Protein AF-A0A815BD01-F1 (afdb_monomer_lite)

Secondary structure (DSSP, 8-state):
-HHHHHHHHHHHHHHHHHHHHTT-S-HHHHHHHHHHHHHHHHHHHHHHHHHHHHHHHHHHHH-TT--HHHHHHHHHTT-

Foldseek 3Di:
DVVVVVVVVVLVVLLVVLVVQLPDPDPVSNVVSVVVNVVSVVVVVVVVLVVLLVVLVVVCVVCVPDDPVVVVVNVVSVD

Structure (mmCIF, N/CA/C/O backbone):
data_AF-A0A815BD01-F1
#
_entry.id   AF-A0A815BD01-F1
#
loop_
_atom_site.group_PDB
_atom_site.id
_atom_site.type_symbol
_atom_site.label_atom_id
_atom_site.label_alt_id
_atom_site.label_comp_id
_atom_site.label_asym_id
_atom_site.label_entity_id
_atom_site.label_seq_id
_atom_site.pdbx_PDB_ins_code
_atom_site.Cartn_x
_atom_site.Cartn_y
_atom_site.Cartn_z
_atom_site.occupancy
_atom_site.B_iso_or_equiv
_atom_site.auth_seq_id
_atom_site.auth_comp_id
_atom_site.auth_asym_id
_atom_site.auth_atom_id
_atom_site.pdbx_PDB_model_num
ATOM 1 N N . MET A 1 1 ? -19.808 6.763 -3.693 1.00 59.25 1 MET A N 1
ATOM 2 C CA . MET A 1 1 ? -19.247 5.487 -4.195 1.00 59.25 1 MET A CA 1
ATOM 3 C C . MET A 1 1 ? -18.211 5.696 -5.303 1.00 59.25 1 MET A C 1
ATOM 5 O O . MET A 1 1 ? -17.204 4.997 -5.304 1.00 59.25 1 MET A O 1
ATOM 9 N N . ASP A 1 2 ? -18.375 6.688 -6.185 1.00 72.75 2 ASP A N 1
ATOM 10 C CA . ASP A 1 2 ? -17.478 6.882 -7.344 1.00 72.75 2 ASP A CA 1
ATOM 11 C C . ASP A 1 2 ? -16.056 7.323 -6.993 1.00 72.75 2 ASP A C 1
ATOM 13 O O . ASP A 1 2 ? -15.099 6.836 -7.584 1.00 72.75 2 ASP A O 1
ATOM 17 N N . LYS A 1 3 ? -15.883 8.166 -5.966 1.00 70.69 3 LYS A N 1
ATOM 18 C CA . LYS A 1 3 ? -14.548 8.598 -5.507 1.00 70.69 3 LYS A CA 1
ATOM 19 C C . LYS A 1 3 ? -13.687 7.428 -5.017 1.00 70.69 3 LYS A C 1
ATOM 21 O O . LYS A 1 3 ? -12.513 7.352 -5.356 1.00 70.69 3 LYS A O 1
ATOM 26 N N . LEU A 1 4 ? -14.281 6.495 -4.267 1.00 72.12 4 LEU A N 1
ATOM 27 C CA . LEU A 1 4 ? -13.584 5.306 -3.766 1.00 72.12 4 LEU A CA 1
ATOM 28 C C . LEU A 1 4 ? -13.233 4.344 -4.910 1.00 72.12 4 LEU A C 1
ATOM 30 O O . LEU A 1 4 ? -12.121 3.831 -4.976 1.00 72.12 4 LEU A O 1
ATOM 34 N N . ARG A 1 5 ? -14.157 4.157 -5.860 1.00 75.50 5 ARG A N 1
ATOM 35 C CA . ARG A 1 5 ? -13.915 3.368 -7.074 1.00 75.50 5 ARG A CA 1
ATOM 36 C C . ARG A 1 5 ? -12.774 3.957 -7.911 1.00 75.50 5 ARG A C 1
ATOM 38 O O . ARG A 1 5 ? -11.918 3.212 -8.375 1.00 75.50 5 ARG A O 1
ATOM 45 N N . ASN A 1 6 ? -12.742 5.278 -8.080 1.00 83.12 6 ASN A N 1
ATOM 46 C CA . ASN A 1 6 ? -11.680 5.968 -8.814 1.00 83.12 6 ASN A CA 1
ATOM 47 C C . ASN A 1 6 ? -10.331 5.873 -8.091 1.00 83.12 6 ASN A C 1
ATOM 49 O O . ASN A 1 6 ? -9.311 5.663 -8.740 1.00 83.12 6 ASN A O 1
ATOM 53 N N . TYR A 1 7 ? -10.329 5.938 -6.758 1.00 79.12 7 TYR A N 1
ATOM 54 C CA . TYR A 1 7 ? -9.128 5.735 -5.951 1.00 79.12 7 TYR A CA 1
ATOM 55 C C . TYR A 1 7 ? -8.530 4.332 -6.142 1.00 79.12 7 TYR A C 1
ATOM 57 O O . TYR A 1 7 ? -7.342 4.205 -6.425 1.00 79.12 7 TYR A O 1
ATOM 65 N N . PHE A 1 8 ? -9.351 3.276 -6.095 1.00 81.38 8 PHE A N 1
ATOM 66 C CA . PHE A 1 8 ? -8.868 1.912 -6.348 1.00 81.38 8 PHE A CA 1
ATOM 67 C C . PHE A 1 8 ? -8.407 1.689 -7.793 1.00 81.38 8 PHE A C 1
ATOM 69 O O . PHE A 1 8 ? -7.431 0.975 -8.011 1.00 81.38 8 PHE A O 1
ATOM 76 N N . LYS A 1 9 ? -9.050 2.331 -8.779 1.00 86.62 9 LYS A N 1
ATOM 77 C CA . LYS A 1 9 ? -8.568 2.321 -10.171 1.00 86.62 9 LYS A CA 1
ATOM 78 C C . LYS A 1 9 ? -7.179 2.952 -10.296 1.00 86.62 9 LYS A C 1
ATOM 80 O O . LYS A 1 9 ? -6.333 2.394 -10.985 1.00 86.62 9 LYS A O 1
ATOM 85 N N . LEU A 1 10 ? -6.938 4.072 -9.613 1.00 86.75 10 LEU A N 1
ATOM 86 C CA . LEU A 1 10 ? -5.637 4.743 -9.611 1.00 86.75 10 LEU A CA 1
ATOM 87 C C . LEU A 1 10 ? -4.557 3.888 -8.937 1.00 86.75 10 LEU A C 1
ATOM 89 O O . LEU A 1 10 ? -3.454 3.776 -9.462 1.00 86.75 10 LEU A O 1
ATOM 93 N N . ILE A 1 11 ? -4.876 3.253 -7.803 1.00 87.69 11 ILE A N 1
ATOM 94 C CA . ILE A 1 11 ? -3.956 2.316 -7.142 1.00 87.69 11 ILE A CA 1
ATOM 95 C C . ILE A 1 11 ? -3.583 1.185 -8.093 1.00 87.69 11 ILE A C 1
ATOM 97 O O . ILE A 1 11 ? -2.400 0.913 -8.268 1.00 87.69 11 ILE A O 1
ATOM 101 N N . LYS A 1 12 ? -4.581 0.557 -8.723 1.00 87.56 12 LYS A N 1
ATOM 102 C CA . LYS A 1 12 ? -4.359 -0.536 -9.669 1.00 87.56 12 LYS A CA 1
ATOM 103 C C . LYS A 1 12 ? -3.422 -0.110 -10.804 1.00 87.56 12 LYS A C 1
ATOM 105 O O . LYS A 1 12 ? -2.424 -0.783 -11.024 1.00 87.56 12 LYS A O 1
ATOM 110 N N . ALA A 1 13 ? -3.703 1.025 -11.445 1.00 90.12 13 ALA A N 1
ATOM 111 C CA . ALA A 1 13 ? -2.878 1.539 -12.536 1.00 90.12 13 ALA A CA 1
ATOM 112 C C . ALA A 1 13 ? -1.427 1.806 -12.097 1.00 90.12 13 ALA A C 1
ATOM 114 O O . ALA A 1 13 ? -0.496 1.432 -12.799 1.00 90.12 13 ALA A O 1
ATOM 115 N N . ASN A 1 14 ? -1.216 2.399 -10.916 1.00 88.06 14 ASN A N 1
ATOM 116 C CA . ASN A 1 14 ? 0.133 2.646 -10.398 1.00 88.06 14 ASN A CA 1
ATOM 117 C C . ASN A 1 14 ? 0.901 1.351 -10.109 1.00 88.06 14 ASN A C 1
ATOM 119 O O . ASN A 1 14 ? 2.091 1.277 -10.401 1.00 88.06 14 ASN A O 1
ATOM 123 N N . VAL A 1 15 ? 0.233 0.333 -9.557 1.00 88.25 15 VAL A N 1
ATOM 124 C CA . VAL A 1 15 ? 0.851 -0.981 -9.330 1.00 88.25 15 VAL A CA 1
ATOM 125 C C . VAL A 1 15 ? 1.231 -1.621 -10.662 1.00 88.25 15 VAL A C 1
ATOM 127 O O . VAL A 1 15 ? 2.372 -2.034 -10.813 1.00 88.25 15 VAL A O 1
ATOM 130 N N . GLU A 1 16 ? 0.321 -1.658 -11.637 1.00 90.88 16 GLU A N 1
ATOM 131 C CA . GLU A 1 16 ? 0.586 -2.236 -12.964 1.00 90.88 16 GLU A CA 1
ATOM 132 C C . GLU A 1 16 ? 1.767 -1.546 -13.665 1.00 90.88 16 GLU A C 1
ATOM 134 O O . GLU A 1 16 ? 2.655 -2.225 -14.185 1.00 90.88 16 GLU A O 1
ATOM 139 N N . THR A 1 17 ? 1.833 -0.211 -13.612 1.00 90.00 17 THR A N 1
ATOM 140 C CA . THR A 1 17 ? 2.961 0.553 -14.162 1.00 90.00 17 THR A CA 1
ATOM 141 C C . THR A 1 17 ? 4.269 0.196 -13.463 1.00 90.00 17 THR A C 1
ATOM 143 O O . THR A 1 17 ? 5.228 -0.159 -14.139 1.00 90.00 17 THR A O 1
ATOM 146 N N . LEU A 1 18 ? 4.312 0.233 -12.125 1.00 87.06 18 LEU A N 1
ATOM 147 C CA . LEU A 1 18 ? 5.528 -0.073 -11.365 1.00 87.06 18 LEU A CA 1
ATOM 148 C C . LEU A 1 18 ? 6.014 -1.505 -11.616 1.00 87.06 18 LEU A C 1
ATOM 150 O O . LEU A 1 18 ? 7.205 -1.705 -11.817 1.00 87.06 18 LEU A O 1
ATOM 154 N N . PHE A 1 19 ? 5.102 -2.480 -11.675 1.00 86.38 19 PHE A N 1
ATOM 155 C CA . PHE A 1 19 ? 5.435 -3.865 -12.021 1.00 86.38 19 PHE A CA 1
ATOM 156 C C . PHE A 1 19 ? 6.013 -3.992 -13.431 1.00 86.38 19 PHE A C 1
ATOM 158 O O . PHE A 1 19 ? 6.980 -4.721 -13.617 1.00 86.38 19 PHE A O 1
ATOM 165 N N . THR A 1 20 ? 5.458 -3.271 -14.406 1.00 89.00 20 THR A N 1
ATOM 166 C CA . THR A 1 20 ? 5.997 -3.257 -15.776 1.00 89.00 20 THR A CA 1
ATOM 167 C C . THR A 1 20 ? 7.399 -2.647 -15.800 1.00 89.00 20 THR A C 1
ATOM 169 O O . THR A 1 20 ? 8.296 -3.180 -16.439 1.00 89.00 20 THR A O 1
ATOM 172 N N . THR A 1 21 ? 7.623 -1.562 -15.053 1.00 88.62 21 THR A N 1
ATOM 173 C CA . THR A 1 21 ? 8.937 -0.905 -14.966 1.00 88.62 21 THR A CA 1
ATOM 174 C C . THR A 1 21 ? 9.991 -1.773 -14.264 1.00 88.62 21 THR A C 1
ATOM 176 O O . THR A 1 21 ? 11.179 -1.646 -14.553 1.00 88.62 21 THR A O 1
ATOM 179 N N . CYS A 1 22 ? 9.585 -2.698 -13.388 1.00 89.25 22 CYS A N 1
ATOM 180 C CA . CYS A 1 22 ? 10.493 -3.692 -12.809 1.00 89.25 22 CYS A CA 1
ATOM 181 C C . CYS A 1 22 ? 11.030 -4.711 -13.833 1.00 89.25 22 CYS A C 1
ATOM 183 O O . CYS A 1 22 ? 11.984 -5.409 -13.510 1.00 89.25 22 CYS A O 1
ATOM 185 N N . ASP A 1 23 ? 10.464 -4.800 -15.041 1.00 89.56 23 ASP A N 1
ATOM 186 C CA . ASP A 1 23 ? 10.918 -5.704 -16.115 1.00 89.56 23 ASP A CA 1
ATOM 187 C C . ASP A 1 23 ? 11.757 -4.982 -17.193 1.00 89.56 23 ASP A C 1
ATOM 189 O O . ASP A 1 23 ? 12.100 -5.539 -18.233 1.00 89.56 23 ASP A O 1
ATOM 193 N N . GLU A 1 24 ? 12.108 -3.714 -16.963 1.00 92.19 24 GLU A N 1
ATOM 194 C CA . GLU A 1 24 ? 12.927 -2.936 -17.895 1.00 92.19 24 GLU A CA 1
ATOM 195 C C . GLU A 1 24 ? 14.358 -3.477 -18.002 1.00 92.19 24 GLU A C 1
ATOM 197 O O . GLU A 1 24 ? 14.929 -3.989 -17.041 1.00 92.19 24 GLU A O 1
ATOM 202 N N . ASN A 1 25 ? 14.997 -3.316 -19.164 1.00 91.38 25 ASN A N 1
ATOM 203 C CA . ASN A 1 25 ? 16.361 -3.821 -19.383 1.00 91.38 25 ASN A CA 1
ATOM 204 C C . ASN A 1 25 ? 17.418 -3.069 -18.555 1.00 91.38 25 ASN A C 1
ATOM 206 O O . ASN A 1 25 ? 18.444 -3.644 -18.174 1.00 91.38 25 ASN A O 1
ATOM 210 N N . ASP A 1 26 ? 17.162 -1.801 -18.238 1.00 95.88 26 ASP A N 1
ATOM 211 C CA . ASP A 1 26 ? 18.059 -0.974 -17.438 1.00 95.88 26 ASP A CA 1
ATOM 212 C C . ASP A 1 26 ? 17.969 -1.345 -15.947 1.00 95.88 26 ASP A C 1
ATOM 214 O O . ASP A 1 26 ? 16.923 -1.234 -15.305 1.00 95.88 26 ASP A O 1
ATOM 218 N N . TYR A 1 27 ? 19.099 -1.776 -15.383 1.00 93.31 27 TYR A N 1
ATOM 219 C CA . TYR A 1 27 ? 19.206 -2.167 -13.977 1.00 93.31 27 TYR A CA 1
ATOM 220 C C . TYR A 1 27 ? 18.805 -1.051 -13.001 1.00 93.31 27 TYR A C 1
ATOM 222 O O . TYR A 1 27 ? 18.118 -1.322 -12.017 1.00 93.31 27 TYR A O 1
ATOM 230 N N . ASN A 1 28 ? 19.199 0.198 -13.264 1.00 94.38 28 ASN A N 1
ATOM 231 C CA . ASN A 1 28 ? 18.881 1.324 -12.384 1.00 94.38 28 ASN A CA 1
ATOM 232 C C . ASN A 1 28 ? 17.384 1.642 -12.417 1.00 94.38 28 ASN A C 1
ATOM 234 O O . ASN A 1 28 ? 16.804 2.011 -11.391 1.00 94.38 28 ASN A O 1
ATOM 238 N N . VAL A 1 29 ? 16.755 1.469 -13.584 1.00 92.19 29 VAL A N 1
ATOM 239 C CA . VAL A 1 29 ? 15.305 1.619 -13.744 1.00 92.19 29 VAL A CA 1
ATOM 240 C C . VAL A 1 29 ? 14.564 0.550 -12.941 1.00 92.19 29 VAL A C 1
ATOM 242 O O . VAL A 1 29 ? 13.686 0.912 -12.155 1.00 92.19 29 VAL A O 1
ATOM 245 N N . ARG A 1 30 ? 14.968 -0.727 -13.036 1.00 94.12 30 ARG A N 1
ATOM 246 C CA . ARG A 1 30 ? 14.376 -1.807 -12.223 1.00 94.12 30 ARG A CA 1
ATOM 247 C C . ARG A 1 30 ? 14.529 -1.553 -10.728 1.00 94.12 30 ARG A C 1
ATOM 249 O O . ARG A 1 30 ? 13.540 -1.578 -10.005 1.00 94.12 30 ARG A O 1
ATOM 256 N N . LEU A 1 31 ? 15.743 -1.234 -10.274 1.00 93.69 31 LEU A N 1
ATOM 257 C CA . LEU A 1 31 ? 16.026 -0.982 -8.858 1.00 93.69 31 LEU A CA 1
ATOM 258 C C . LEU A 1 31 ? 15.152 0.155 -8.303 1.00 93.69 31 LEU A C 1
ATOM 260 O O . LEU A 1 31 ? 14.534 0.027 -7.248 1.00 93.69 31 LEU A O 1
ATOM 264 N N . THR A 1 32 ? 15.044 1.255 -9.051 1.00 93.69 32 THR A N 1
ATOM 265 C CA . THR A 1 32 ? 14.209 2.399 -8.662 1.00 93.69 32 THR A CA 1
ATOM 266 C C . THR A 1 32 ? 12.723 2.030 -8.634 1.00 93.69 32 THR A C 1
ATOM 268 O O . THR A 1 32 ? 11.989 2.459 -7.738 1.00 93.69 32 THR A O 1
ATOM 271 N N . ALA A 1 33 ? 12.257 1.233 -9.599 1.00 90.69 33 ALA A N 1
ATOM 272 C CA . ALA A 1 33 ? 10.877 0.763 -9.654 1.00 90.69 33 ALA A CA 1
ATOM 273 C C . ALA A 1 33 ? 10.534 -0.151 -8.469 1.00 90.69 33 ALA A C 1
ATOM 275 O O . ALA A 1 33 ? 9.502 0.051 -7.826 1.00 90.69 33 ALA A O 1
ATOM 276 N N . GLU A 1 34 ? 11.424 -1.080 -8.114 1.00 90.38 34 GLU A N 1
ATOM 277 C CA . GLU A 1 34 ? 11.268 -1.969 -6.960 1.00 90.38 34 GLU A CA 1
ATOM 278 C C . GLU A 1 34 ? 11.201 -1.187 -5.641 1.00 90.38 34 GLU A C 1
ATOM 280 O O . GLU A 1 34 ? 10.308 -1.413 -4.817 1.00 90.38 34 GLU A O 1
ATOM 285 N N . GLU A 1 35 ? 12.096 -0.216 -5.439 1.00 93.69 35 G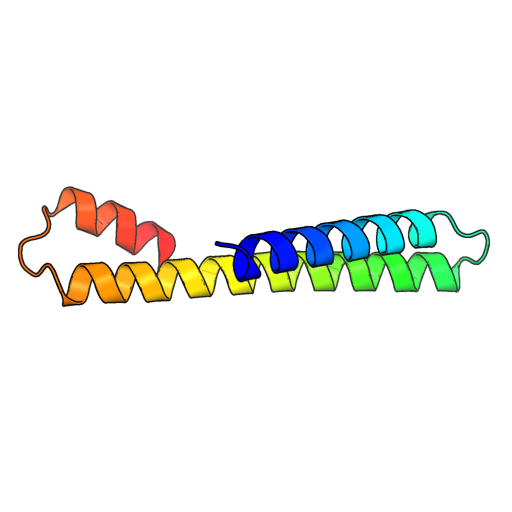LU A N 1
ATOM 286 C CA . GLU A 1 35 ? 12.059 0.649 -4.258 1.00 93.69 35 GLU A CA 1
ATOM 287 C C . GLU A 1 35 ? 10.752 1.442 -4.162 1.00 93.69 35 GLU A C 1
ATOM 289 O O . GLU A 1 35 ? 10.153 1.551 -3.085 1.00 93.69 35 GLU A O 1
ATO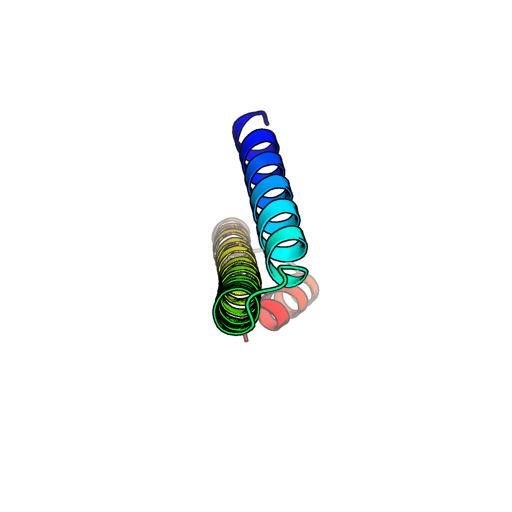M 294 N N . ASN A 1 36 ? 10.298 2.001 -5.285 1.00 92.50 36 ASN A N 1
ATOM 295 C CA . ASN A 1 36 ? 9.068 2.781 -5.341 1.00 92.50 36 ASN A CA 1
ATOM 296 C C . ASN A 1 36 ? 7.831 1.913 -5.109 1.00 92.50 36 ASN A C 1
ATOM 298 O O . ASN A 1 36 ? 6.929 2.333 -4.383 1.00 92.50 36 ASN A O 1
ATOM 302 N N . LEU A 1 37 ? 7.805 0.690 -5.639 1.00 90.75 37 LEU A N 1
ATOM 303 C CA . LEU A 1 37 ? 6.746 -0.280 -5.380 1.00 90.75 37 LEU A CA 1
ATOM 304 C C . LEU A 1 37 ? 6.672 -0.637 -3.893 1.00 90.75 37 LEU A C 1
ATOM 306 O O . LEU A 1 37 ? 5.594 -0.580 -3.296 1.00 90.75 37 LEU A O 1
ATOM 310 N N . ASN A 1 38 ? 7.815 -0.917 -3.268 1.00 90.62 38 ASN A N 1
ATOM 311 C CA . ASN A 1 38 ? 7.884 -1.224 -1.841 1.00 90.62 38 ASN A CA 1
ATOM 312 C C . ASN A 1 38 ? 7.393 -0.054 -0.973 1.00 90.62 38 ASN A C 1
ATOM 314 O O . ASN A 1 38 ? 6.574 -0.251 -0.068 1.00 90.62 38 ASN A O 1
ATOM 318 N N . LYS A 1 39 ? 7.827 1.177 -1.279 1.00 92.69 39 LYS A N 1
ATOM 319 C CA . LYS A 1 39 ? 7.350 2.398 -0.603 1.00 92.69 39 LYS A CA 1
ATOM 320 C C . LYS A 1 39 ? 5.844 2.593 -0.797 1.00 92.69 39 LYS A C 1
ATOM 322 O O . LYS A 1 39 ? 5.132 2.864 0.168 1.00 92.69 39 LYS A O 1
ATOM 327 N N . PHE A 1 40 ? 5.342 2.412 -2.018 1.00 89.75 40 PHE A N 1
ATOM 328 C CA . PHE A 1 40 ? 3.926 2.580 -2.343 1.00 89.75 40 PHE A CA 1
ATOM 329 C C . PHE A 1 40 ? 3.038 1.589 -1.579 1.00 89.75 40 PHE A C 1
ATOM 331 O O . PHE A 1 40 ? 2.057 1.993 -0.951 1.00 89.75 40 PHE A O 1
ATOM 338 N N . VAL A 1 41 ? 3.411 0.306 -1.554 1.00 86.56 41 VAL A N 1
ATOM 339 C CA . VAL A 1 41 ? 2.678 -0.733 -0.814 1.00 86.56 41 VAL A CA 1
ATOM 340 C C . VAL A 1 41 ? 2.697 -0.467 0.692 1.00 86.56 41 VAL A C 1
ATOM 342 O O . VAL A 1 41 ? 1.659 -0.604 1.343 1.00 86.56 41 VAL A O 1
ATOM 345 N N . LYS A 1 42 ? 3.843 -0.064 1.257 1.00 88.75 42 LYS A N 1
ATOM 346 C CA . LYS A 1 42 ? 3.949 0.279 2.683 1.00 88.75 42 LYS A CA 1
ATOM 347 C C . LYS A 1 42 ? 3.024 1.445 3.047 1.00 88.75 42 LYS A C 1
ATOM 349 O O . LYS A 1 42 ? 2.208 1.308 3.955 1.00 88.75 42 LYS A O 1
ATOM 354 N N . ASN A 1 43 ? 3.076 2.531 2.279 1.00 88.00 43 ASN A N 1
ATOM 355 C CA . ASN A 1 43 ? 2.250 3.715 2.515 1.00 88.00 43 ASN A CA 1
ATOM 356 C C . ASN A 1 43 ? 0.751 3.412 2.380 1.00 88.00 43 ASN A C 1
ATOM 358 O O . ASN A 1 43 ? -0.057 3.933 3.146 1.00 88.00 43 ASN A O 1
ATOM 362 N N . LEU A 1 44 ? 0.358 2.548 1.436 1.00 85.19 44 LEU A N 1
ATOM 363 C CA . LEU A 1 44 ? -1.033 2.111 1.310 1.00 85.19 44 LEU A CA 1
ATOM 364 C C . LEU A 1 44 ? -1.502 1.321 2.532 1.00 85.19 44 LEU A C 1
ATOM 366 O O . LEU A 1 44 ? -2.602 1.568 3.023 1.00 85.19 44 LEU A O 1
ATOM 370 N N . LYS A 1 45 ? -0.681 0.394 3.041 1.00 83.19 45 LYS A N 1
ATOM 371 C CA . LYS A 1 45 ? -1.004 -0.367 4.258 1.00 83.19 45 LYS A CA 1
ATOM 372 C C . LYS A 1 45 ? -1.184 0.560 5.456 1.00 83.19 45 LYS A C 1
ATOM 374 O O . LYS A 1 45 ? -2.184 0.442 6.158 1.00 83.19 45 LYS A O 1
ATOM 379 N N . GLU A 1 46 ? -0.262 1.499 5.647 1.00 86.12 46 GLU A N 1
ATOM 380 C CA . GLU A 1 46 ? -0.333 2.491 6.723 1.00 86.12 46 GLU A CA 1
ATOM 381 C C . GLU A 1 46 ? -1.584 3.369 6.592 1.00 86.12 46 GLU A C 1
ATOM 383 O O . GLU A 1 46 ? -2.356 3.478 7.540 1.00 86.12 46 GLU A O 1
ATOM 388 N N . ALA A 1 47 ? -1.866 3.910 5.404 1.00 84.31 47 ALA A N 1
ATOM 389 C CA . ALA A 1 47 ? -3.037 4.757 5.178 1.00 84.31 47 ALA A CA 1
ATOM 390 C C . ALA A 1 47 ? -4.368 4.019 5.413 1.00 84.31 47 ALA A C 1
ATOM 392 O O . ALA A 1 47 ? -5.301 4.583 5.995 1.00 84.31 47 ALA A O 1
ATOM 393 N N . VAL A 1 48 ? -4.473 2.759 4.973 1.00 81.56 48 VAL A N 1
ATOM 394 C CA . VAL A 1 48 ? -5.651 1.914 5.225 1.00 81.56 48 VAL A CA 1
ATOM 395 C C . VAL A 1 48 ? -5.798 1.640 6.719 1.00 81.56 48 VAL A C 1
ATOM 397 O O . VAL A 1 48 ? -6.896 1.805 7.250 1.00 81.56 48 VAL A O 1
ATOM 400 N N . LEU A 1 49 ? -4.706 1.284 7.402 1.00 77.38 49 LEU A N 1
ATOM 401 C CA . LEU A 1 49 ? -4.706 1.039 8.842 1.00 77.38 49 LEU A CA 1
ATOM 402 C C . LEU A 1 49 ? -5.152 2.284 9.614 1.00 77.38 49 LEU A C 1
ATOM 404 O O . LEU A 1 49 ? -6.115 2.209 10.370 1.00 77.38 49 LEU A O 1
ATOM 408 N N . THR A 1 50 ? -4.542 3.445 9.366 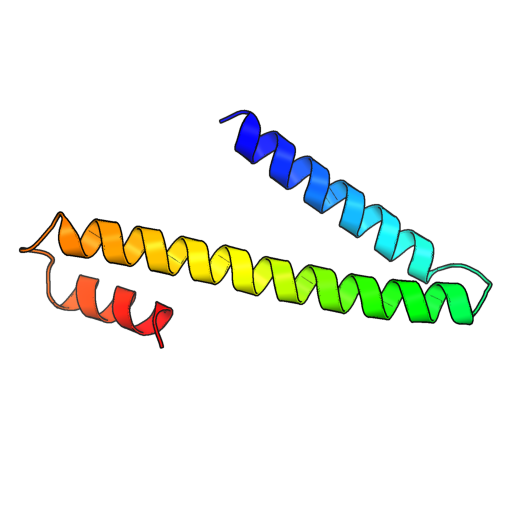1.00 79.00 50 THR A N 1
ATOM 409 C CA . THR A 1 50 ? -4.927 4.708 10.013 1.00 79.00 50 THR A CA 1
ATOM 410 C C . THR A 1 50 ? -6.402 5.028 9.789 1.00 79.00 50 THR A C 1
ATOM 412 O O . THR A 1 50 ? -7.098 5.454 10.710 1.00 79.00 50 THR A O 1
ATOM 415 N N . ARG A 1 51 ? -6.924 4.790 8.580 1.00 82.25 51 ARG A N 1
ATOM 416 C CA . ARG A 1 51 ? -8.340 5.028 8.291 1.00 82.25 51 ARG A CA 1
ATOM 417 C C . ARG A 1 51 ? -9.256 4.089 9.070 1.00 82.25 51 ARG A C 1
ATOM 419 O O . ARG A 1 51 ? -10.265 4.553 9.592 1.00 82.25 51 ARG A O 1
ATOM 426 N N . ILE A 1 52 ? -8.903 2.807 9.179 1.00 76.69 52 ILE A N 1
ATOM 427 C CA . ILE A 1 52 ? -9.622 1.857 10.036 1.00 76.69 52 ILE A CA 1
ATOM 428 C C . ILE A 1 52 ? -9.618 2.379 11.473 1.00 76.69 52 ILE A C 1
ATOM 430 O O . ILE A 1 52 ? -10.684 2.554 12.048 1.00 76.69 52 ILE A O 1
ATOM 434 N N . GLN A 1 53 ? -8.454 2.727 12.021 1.00 77.38 53 GLN A N 1
ATOM 435 C CA . GLN A 1 53 ? -8.323 3.216 13.397 1.00 77.38 53 GLN A CA 1
ATOM 436 C C . GLN A 1 53 ? -9.194 4.451 13.682 1.00 77.38 53 GLN A C 1
ATOM 438 O O . GLN A 1 53 ? -9.865 4.506 14.714 1.00 77.38 53 GLN A O 1
ATOM 443 N N . VAL A 1 54 ? -9.252 5.414 12.755 1.00 83.12 54 VAL A N 1
ATOM 444 C CA . VAL A 1 54 ? -10.111 6.606 12.874 1.00 83.12 54 VAL A CA 1
ATOM 445 C C . VAL A 1 54 ? -11.596 6.238 12.887 1.00 83.12 54 VAL A C 1
ATOM 447 O O . VAL A 1 54 ? -12.343 6.731 13.735 1.00 83.12 54 VAL A O 1
ATOM 450 N N . GLU A 1 55 ? -12.038 5.366 11.978 1.00 82.25 55 GLU A N 1
ATOM 451 C CA . GLU A 1 55 ? -13.438 4.929 11.929 1.00 82.25 55 GLU A CA 1
ATOM 452 C C . GLU A 1 55 ? -13.815 4.107 13.168 1.00 82.25 55 GLU A C 1
ATOM 454 O O . 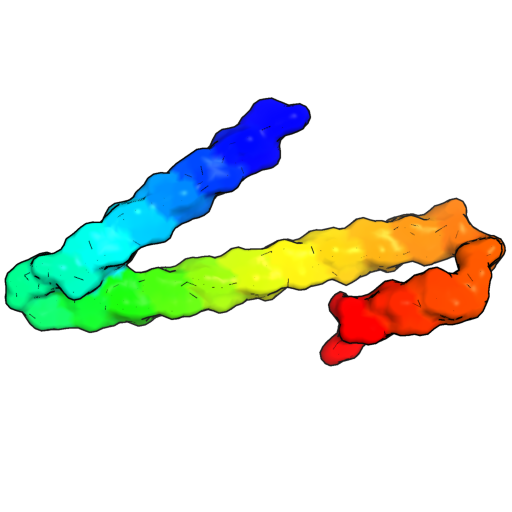GLU A 1 55 ? -14.889 4.306 13.734 1.00 82.25 55 GLU A O 1
ATOM 459 N N . LEU A 1 56 ? -12.912 3.251 13.655 1.00 80.62 56 LEU A N 1
ATOM 460 C CA . LEU A 1 56 ? -13.105 2.501 14.895 1.00 80.62 56 LEU A CA 1
ATOM 461 C C . LEU A 1 56 ? -13.239 3.436 16.099 1.00 80.62 56 LEU A C 1
ATOM 463 O O . LEU A 1 56 ? -14.186 3.309 16.875 1.00 80.62 56 LEU A O 1
ATOM 467 N N . HIS A 1 57 ? -12.351 4.425 16.223 1.00 81.50 57 HIS A N 1
ATOM 468 C CA . HIS A 1 57 ? -12.432 5.426 17.285 1.00 81.50 57 HIS A CA 1
ATOM 469 C C . HIS A 1 57 ? -13.750 6.210 17.224 1.00 81.50 57 HIS A C 1
ATOM 471 O O . HIS A 1 57 ? -14.406 6.426 18.246 1.00 81.50 57 HIS A O 1
ATOM 477 N N . ARG A 1 58 ? -14.184 6.593 16.016 1.00 87.06 58 ARG A N 1
ATOM 478 C CA . ARG A 1 58 ? -15.479 7.243 15.796 1.00 87.06 58 ARG A CA 1
ATOM 479 C C . ARG A 1 58 ? -16.634 6.343 16.245 1.00 87.06 58 ARG A C 1
ATOM 481 O O . ARG A 1 58 ? -17.516 6.837 16.944 1.00 87.06 58 ARG A O 1
ATOM 488 N N . ILE A 1 59 ? -16.647 5.065 15.866 1.00 84.81 59 ILE A N 1
ATOM 489 C CA . ILE A 1 59 ? -17.700 4.108 16.242 1.00 84.81 59 ILE A CA 1
ATOM 490 C C . ILE A 1 59 ? -17.775 3.964 17.762 1.00 84.81 59 ILE A C 1
ATOM 492 O O . ILE A 1 59 ? -18.864 4.098 18.316 1.00 84.81 59 ILE A O 1
ATOM 496 N N . ILE A 1 60 ? -16.636 3.773 18.433 1.00 84.31 60 ILE A N 1
ATOM 497 C CA . ILE A 1 60 ? -16.570 3.640 19.895 1.00 84.31 60 ILE A CA 1
ATOM 498 C C . ILE A 1 60 ? -17.098 4.901 20.579 1.00 84.31 60 ILE A C 1
ATOM 500 O O . ILE A 1 60 ? -17.967 4.819 21.444 1.00 84.31 60 ILE A O 1
ATOM 504 N N . LYS A 1 61 ? -16.641 6.082 20.144 1.00 84.50 61 LYS A N 1
ATOM 505 C CA . LYS A 1 61 ? -17.069 7.365 20.716 1.00 84.50 61 LYS A CA 1
ATOM 506 C C . LYS A 1 61 ? -18.583 7.593 20.619 1.00 84.50 61 LYS A C 1
ATOM 508 O O . LYS A 1 61 ? -19.155 8.207 21.513 1.00 84.50 61 LYS A O 1
ATOM 513 N N . HIS A 1 62 ? -19.224 7.136 19.543 1.00 87.56 62 HIS A N 1
ATOM 514 C CA . HIS A 1 62 ? -20.660 7.347 19.317 1.00 87.56 62 HIS A CA 1
ATOM 515 C C . HIS A 1 62 ? -21.542 6.199 19.828 1.00 87.56 62 HIS A C 1
ATOM 517 O O . HIS A 1 62 ? -22.761 6.340 19.827 1.00 87.56 62 HIS A O 1
ATOM 523 N N . ASN A 1 63 ? -20.957 5.085 20.276 1.00 82.94 63 ASN A N 1
ATOM 524 C CA . ASN A 1 63 ? -21.687 3.932 20.799 1.00 82.94 63 ASN A CA 1
ATOM 525 C C . ASN A 1 63 ? -21.110 3.540 22.171 1.00 82.94 63 ASN A C 1
ATOM 527 O O . ASN A 1 63 ? -20.393 2.545 22.280 1.00 82.94 63 ASN A O 1
ATOM 531 N N . PRO A 1 64 ? -21.416 4.310 23.233 1.00 72.69 64 PRO A N 1
ATOM 532 C CA . PRO A 1 64 ? -20.838 4.098 24.564 1.00 72.69 64 PRO A CA 1
ATOM 533 C C . PRO A 1 64 ? -21.241 2.762 25.211 1.00 72.69 64 PRO A C 1
ATOM 535 O O . PRO A 1 64 ? -20.581 2.318 26.141 1.00 72.69 64 PRO A O 1
ATOM 538 N N . ASN A 1 65 ? -22.285 2.105 24.696 1.00 82.06 65 ASN A N 1
ATOM 539 C CA . ASN A 1 65 ? -22.793 0.824 25.193 1.00 82.06 65 ASN A CA 1
ATOM 540 C C . ASN A 1 65 ? -22.327 -0.375 24.345 1.00 82.06 65 ASN A C 1
ATOM 542 O O . ASN A 1 65 ? -23.003 -1.400 24.311 1.00 82.06 65 ASN A O 1
ATOM 546 N N . LEU A 1 66 ? -21.225 -0.249 23.596 1.00 79.94 66 LEU A N 1
ATOM 547 C CA . LEU A 1 66 ? -20.668 -1.378 22.846 1.00 79.94 66 LEU A CA 1
ATOM 548 C C . LEU A 1 66 ? -20.279 -2.520 23.787 1.00 79.94 66 LEU A C 1
ATOM 550 O O . LEU A 1 66 ? -19.587 -2.315 24.783 1.00 79.94 66 LEU A O 1
ATOM 554 N N . GLU A 1 67 ? -20.680 -3.733 23.414 1.00 78.75 67 GLU A N 1
ATOM 555 C CA . GLU A 1 67 ? -20.359 -4.947 24.158 1.00 78.75 67 GLU A CA 1
ATOM 556 C C . GLU A 1 67 ? -18.837 -5.097 24.368 1.00 78.75 67 GLU A C 1
ATOM 558 O O . GLU A 1 67 ? -18.058 -4.891 23.426 1.00 78.75 67 GLU A O 1
ATOM 563 N N . PRO A 1 68 ? -18.378 -5.535 25.556 1.00 70.00 68 PRO A N 1
ATOM 564 C CA . PRO A 1 68 ? -16.952 -5.673 25.872 1.00 70.00 68 PRO A CA 1
ATOM 565 C C . PRO A 1 68 ? -16.152 -6.517 24.866 1.00 70.00 68 PRO A C 1
ATOM 567 O O . PRO A 1 68 ? -14.973 -6.255 24.621 1.00 70.00 68 PRO A O 1
ATOM 570 N N . ASN A 1 69 ? -16.785 -7.517 24.244 1.00 74.50 69 ASN A N 1
ATOM 571 C CA . ASN A 1 69 ? -16.150 -8.355 23.223 1.00 74.50 69 ASN A CA 1
ATOM 572 C C . ASN A 1 69 ? -15.947 -7.619 21.888 1.00 74.50 69 ASN A C 1
ATOM 574 O O . ASN A 1 69 ? -14.935 -7.841 21.224 1.00 74.50 69 ASN A O 1
ATOM 578 N N . ALA A 1 70 ? -16.852 -6.706 21.520 1.00 71.50 70 ALA A N 1
ATOM 579 C CA . ALA A 1 70 ? -16.678 -5.850 20.347 1.00 71.50 70 ALA A CA 1
ATOM 580 C C . ALA A 1 70 ? -15.520 -4.863 20.564 1.00 71.50 70 ALA A C 1
ATOM 582 O O . ALA A 1 70 ? -14.687 -4.677 19.680 1.00 71.50 70 ALA A O 1
ATOM 583 N N . LEU A 1 71 ? -15.404 -4.305 21.775 1.00 68.81 71 LEU A N 1
ATOM 584 C CA . LEU A 1 71 ? -14.302 -3.415 22.154 1.00 68.81 71 LEU A CA 1
ATOM 585 C C . LEU A 1 71 ? -12.933 -4.109 22.084 1.00 68.81 71 LEU A C 1
ATOM 587 O O . LEU A 1 71 ? -11.993 -3.537 21.536 1.00 68.81 71 LEU A O 1
ATOM 591 N N . LYS A 1 72 ? -12.818 -5.358 22.559 1.00 71.94 72 LYS A N 1
ATOM 592 C CA . LYS A 1 72 ? -11.575 -6.151 22.453 1.00 71.94 72 LYS A CA 1
ATOM 593 C C . LYS A 1 72 ? -11.109 -6.332 21.009 1.00 71.94 72 LYS A C 1
ATOM 595 O O . LYS A 1 72 ? -9.922 -6.175 20.736 1.00 71.94 72 LYS A O 1
ATOM 600 N N . GLY A 1 73 ? -12.036 -6.626 20.094 1.00 72.75 73 GLY A N 1
ATOM 601 C CA . GLY A 1 73 ? -11.729 -6.724 18.668 1.00 72.75 73 GLY A CA 1
ATOM 602 C C . GLY A 1 73 ? -11.174 -5.415 18.106 1.00 72.75 73 GLY A C 1
ATOM 603 O O . GLY A 1 73 ? -10.195 -5.434 17.370 1.00 72.75 73 GLY A O 1
ATOM 604 N N . TYR A 1 74 ? -11.737 -4.271 18.503 1.00 70.00 74 TYR A N 1
ATOM 605 C CA . TYR A 1 74 ? -11.267 -2.966 18.038 1.00 70.00 74 TYR A CA 1
ATOM 606 C C . TYR A 1 74 ? -9.886 -2.579 18.572 1.00 70.00 74 TYR A C 1
ATOM 608 O O . TYR A 1 74 ? -9.083 -2.040 17.813 1.00 70.00 74 TYR A O 1
ATOM 616 N N . PHE A 1 75 ? -9.580 -2.876 19.839 1.00 68.62 75 PHE A N 1
ATOM 617 C CA . PHE A 1 75 ? -8.265 -2.569 20.412 1.00 68.62 75 PHE A CA 1
ATOM 618 C C . PHE A 1 75 ? -7.122 -3.352 19.754 1.00 68.62 75 PHE A C 1
ATOM 620 O O . PHE A 1 75 ? -6.044 -2.792 19.600 1.00 68.62 75 PHE A O 1
ATOM 627 N N . TYR A 1 76 ? -7.363 -4.578 19.276 1.00 70.44 76 TYR A N 1
ATOM 628 C CA . TYR A 1 76 ? -6.362 -5.364 18.539 1.00 70.44 76 TYR A CA 1
ATOM 629 C C . TYR A 1 76 ? -5.882 -4.682 17.245 1.00 70.44 76 TYR A C 1
ATOM 631 O O . TYR A 1 76 ? -4.740 -4.855 16.842 1.00 70.44 76 TYR A O 1
ATOM 639 N N . TYR A 1 77 ? -6.734 -3.882 16.599 1.00 61.91 77 TYR A N 1
ATOM 640 C CA . TYR A 1 77 ? -6.369 -3.132 15.389 1.00 61.91 77 TYR A CA 1
ATOM 641 C C . TYR A 1 77 ? -5.782 -1.739 15.688 1.00 61.91 77 TYR A C 1
ATOM 643 O O . TYR A 1 77 ? -5.402 -1.012 14.765 1.00 61.91 77 TYR A O 1
ATOM 651 N N . LEU A 1 78 ? -5.732 -1.342 16.964 1.00 59.72 78 LEU A N 1
ATOM 652 C CA . LEU A 1 78 ? -5.213 -0.051 17.425 1.00 59.72 78 LEU A CA 1
ATOM 653 C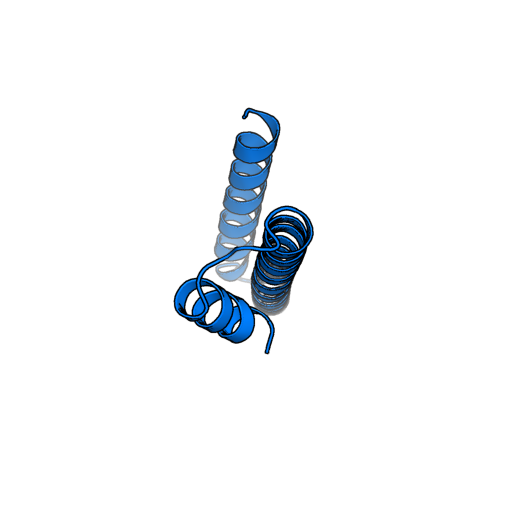 C . LEU A 1 78 ? -3.801 -0.144 18.038 1.00 59.72 78 LEU A C 1
ATOM 655 O O . LEU A 1 78 ? -3.184 0.903 18.225 1.00 59.72 78 LEU A O 1
ATOM 659 N N . THR A 1 79 ? -3.306 -1.350 18.337 1.00 56.09 79 THR A N 1
ATOM 660 C CA . THR A 1 79 ? -1.974 -1.641 18.911 1.00 56.09 79 THR A CA 1
ATOM 661 C C . THR A 1 79 ? -1.061 -2.314 17.903 1.00 56.09 79 THR A C 1
ATOM 663 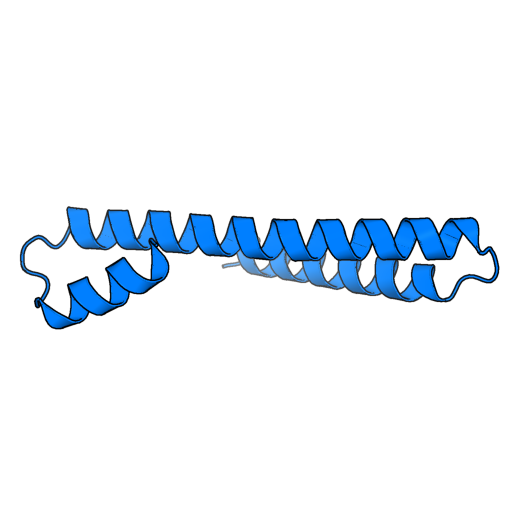O O . THR A 1 79 ? 0.127 -1.936 17.845 1.00 56.09 79 THR A O 1
#

pLDDT: mean 82.74, std 9.06, range [56.09, 95.88]

Sequence (79 aa):
MDKLRNYFKLIKANVETLFTTCDENDYNVRLTAEENLNKFVKNLKEAVLTRIQVELHRIIKHNPNLEPNALKGYFYYLT

Radius of gyration: 18.42 Å; chains: 1; bounding box: 42×17×45 Å